Protein AF-A0A2M9P3S0-F1 (afdb_monomer_lite)

Radius of gyration: 19.79 Å; chains: 1; bounding box: 42×47×54 Å

Sequence (178 aa):
NVLLAAAILSSLYPYWVIINQFTIPAVLEEEADILPLFIVSTILLRKIFVNGKTTQYIESAIVLLLFLDLILDAMASNTLYDALIIGTVSLAAMLIGFMMKYKSYFIAGTGTILFNIYSNTTSMWSEMPWWLYLIIGGVLLIGIASFFEWKKQKDNRTSKEVLEKNKQRIKNWFNRWN

Foldseek 3Di:
DVVVLVVLVVVVVVLVVVPVVDDDPPLCPLVSVLVSVLVSLVCCLPVPPDPDPVSLVVSLVVLLVSLVSLVVVCVVVVDLSSLVVSLVVLVVLLVCCVVVVNPSSVVSSVVSNVVSCVVPVDPNVVPDDPVVVVVVVVVVVVVVVVVLVVVCVVVVDDSVVVVVVVVVVVVVVVVVVD

pLDDT: mean 81.44, std 8.07, range [42.88, 91.88]

Secondary structure (DSSP, 8-state):
-HHHHHHHHHTHHHHHHHHTTS---GGGHHHHHHHHHHHHHHHHHHHTS-S-HHHHHHHHHHHHHHHHHHHHHHHHH--HHHHHHHHHHHHHHHHHHHHHT-HHHHHHHHHHHHHHHHHTTTTHHHHS-HHHHHHHHHHHHHHHHHHHHHHHHHHT--HHHHHHHHHHHHHHHHHTT-

Structure (mmCIF, N/CA/C/O backbone):
data_AF-A0A2M9P3S0-F1
#
_entry.id   AF-A0A2M9P3S0-F1
#
loop_
_atom_site.group_PDB
_atom_site.id
_atom_site.type_symbol
_atom_site.label_atom_id
_atom_site.label_alt_id
_atom_site.label_comp_id
_atom_site.label_asym_id
_atom_site.label_entity_id
_atom_site.label_seq_id
_atom_site.pdbx_PDB_ins_code
_atom_site.Cartn_x
_atom_site.Cartn_y
_atom_site.Cartn_z
_atom_site.occupancy
_atom_site.B_iso_or_equiv
_atom_site.auth_seq_id
_atom_site.auth_comp_id
_atom_site.auth_asym_id
_atom_site.auth_atom_id
_atom_site.pdbx_PDB_model_num
ATOM 1 N N . ASN A 1 1 ? -23.864 -17.012 -5.575 1.00 67.62 1 ASN A N 1
ATOM 2 C CA . ASN A 1 1 ? -22.541 -16.765 -4.952 1.00 67.62 1 ASN A CA 1
ATOM 3 C C . ASN A 1 1 ? -21.393 -17.399 -5.727 1.00 67.62 1 ASN A C 1
ATOM 5 O O . ASN A 1 1 ? -20.520 -16.656 -6.144 1.00 67.62 1 ASN A O 1
ATOM 9 N N . VAL A 1 2 ? -21.416 -18.708 -6.011 1.00 76.94 2 VAL A N 1
ATOM 10 C CA . VAL A 1 2 ? -20.325 -19.395 -6.744 1.00 76.94 2 VAL A CA 1
ATOM 11 C C . VAL A 1 2 ? -20.102 -18.849 -8.164 1.00 76.94 2 VAL A C 1
ATOM 13 O O . VAL A 1 2 ? -18.970 -18.559 -8.524 1.00 76.94 2 VAL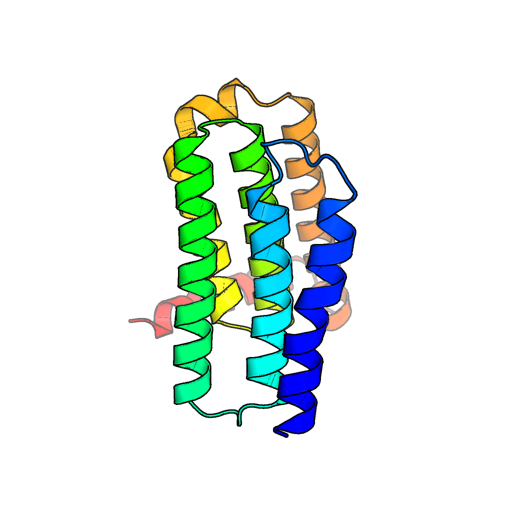 A O 1
ATOM 16 N N . LEU A 1 3 ? -21.167 -18.600 -8.937 1.00 80.06 3 LEU A N 1
ATOM 17 C CA . LEU A 1 3 ? -21.060 -18.004 -10.283 1.00 80.06 3 LEU A CA 1
ATOM 18 C C . LEU A 1 3 ? -20.429 -16.600 -10.278 1.00 80.06 3 LEU A C 1
ATOM 20 O O . LEU A 1 3 ? -19.680 -16.251 -11.181 1.00 80.06 3 LEU A O 1
ATOM 24 N N . LEU A 1 4 ? -20.707 -15.805 -9.240 1.00 81.12 4 LEU A N 1
ATOM 25 C CA . LEU A 1 4 ? -20.157 -14.455 -9.090 1.00 81.12 4 LEU A CA 1
ATOM 26 C C . LEU A 1 4 ? -18.666 -14.519 -8.713 1.00 81.12 4 LEU A C 1
ATOM 28 O O . LEU A 1 4 ? -17.871 -13.738 -9.223 1.00 81.12 4 LEU A O 1
ATOM 32 N N . ALA A 1 5 ? -18.279 -15.491 -7.878 1.00 81.31 5 ALA A N 1
ATOM 33 C CA . ALA A 1 5 ? -16.879 -15.763 -7.550 1.00 81.31 5 ALA A CA 1
ATOM 34 C C . ALA A 1 5 ? -16.084 -16.198 -8.782 1.00 81.31 5 ALA A C 1
ATOM 36 O O . ALA A 1 5 ? -15.010 -15.662 -9.035 1.00 81.31 5 ALA A O 1
ATOM 37 N N . ALA A 1 6 ? -16.650 -17.117 -9.570 1.00 81.94 6 ALA A N 1
ATOM 38 C CA . ALA A 1 6 ? -16.060 -17.561 -10.824 1.00 81.94 6 ALA A CA 1
ATOM 39 C C . ALA A 1 6 ? -15.882 -16.383 -11.786 1.00 81.94 6 ALA A C 1
ATOM 41 O O . ALA A 1 6 ? -14.783 -16.184 -12.275 1.00 81.94 6 ALA A O 1
ATOM 42 N N . ALA A 1 7 ? -16.901 -15.536 -11.969 1.00 84.50 7 ALA A N 1
ATOM 43 C CA . ALA A 1 7 ? -16.799 -14.358 -12.831 1.00 84.50 7 ALA A CA 1
ATOM 44 C C . ALA A 1 7 ? -15.695 -13.378 -12.389 1.00 84.50 7 ALA A C 1
ATOM 46 O O . ALA A 1 7 ? -14.945 -12.877 -13.224 1.00 84.50 7 ALA A O 1
ATOM 47 N N . ILE A 1 8 ? -15.570 -13.124 -11.081 1.00 84.81 8 ILE A N 1
ATOM 48 C CA . ILE A 1 8 ? -14.523 -12.253 -10.533 1.00 84.81 8 ILE A CA 1
ATOM 49 C C . ILE A 1 8 ? -13.132 -12.863 -10.757 1.00 84.81 8 ILE A C 1
ATOM 51 O O . ILE A 1 8 ? -12.237 -12.161 -11.213 1.00 84.81 8 ILE A O 1
ATOM 55 N N . LEU A 1 9 ? -12.946 -14.163 -10.522 1.00 85.00 9 LEU A N 1
ATOM 56 C CA . LEU A 1 9 ? -11.669 -14.833 -10.793 1.00 85.00 9 LEU A CA 1
ATOM 57 C C . LEU A 1 9 ? -11.349 -14.862 -12.291 1.00 85.00 9 LEU A C 1
ATOM 59 O O . LEU A 1 9 ? -10.227 -14.567 -12.690 1.00 85.00 9 LEU A O 1
ATOM 63 N N . SER A 1 10 ? -12.343 -15.141 -13.135 1.00 85.62 10 SER A N 1
ATOM 64 C CA . SER A 1 10 ? -12.198 -15.141 -14.590 1.00 85.62 10 SER A CA 1
ATOM 65 C C . SER A 1 10 ? -11.834 -13.770 -15.150 1.00 85.62 10 SER A C 1
ATOM 67 O O . SER A 1 10 ? -11.233 -13.724 -16.216 1.00 85.62 10 SER A O 1
ATOM 69 N N . SER A 1 11 ? -12.141 -12.668 -14.452 1.00 86.56 11 SER A N 1
ATOM 70 C CA . SER A 1 11 ? -11.721 -11.323 -14.872 1.00 86.56 11 SER A CA 1
ATOM 71 C C . SER A 1 11 ? -10.213 -11.067 -14.767 1.00 86.56 11 SER A C 1
ATOM 73 O O . SER A 1 11 ? -9.724 -10.159 -15.434 1.00 86.56 11 SER A O 1
ATOM 75 N N . LEU A 1 12 ? -9.458 -11.896 -14.031 1.00 87.62 12 LEU A N 1
ATOM 76 C CA . LEU A 1 12 ? -7.992 -11.835 -14.048 1.00 87.62 12 LEU A CA 1
ATOM 77 C C . LEU A 1 12 ? -7.427 -12.285 -15.398 1.00 87.62 12 LEU A C 1
ATOM 79 O O . LEU A 1 12 ? -6.455 -11.722 -15.878 1.00 87.62 12 LEU A O 1
ATOM 83 N N . TYR A 1 13 ? -8.045 -13.269 -16.051 1.00 87.69 13 TYR A N 1
ATOM 84 C CA . TYR A 1 13 ? -7.549 -13.780 -17.328 1.00 87.69 13 TYR A CA 1
ATOM 85 C C . TYR A 1 13 ? -7.450 -12.712 -18.437 1.00 87.69 13 TYR A C 1
ATOM 87 O O . TYR A 1 13 ? -6.369 -12.562 -19.006 1.00 87.69 13 TYR A O 1
ATOM 95 N N . PRO A 1 14 ? -8.503 -11.929 -18.756 1.00 90.19 14 PRO A N 1
ATOM 96 C CA . PRO A 1 14 ? -8.385 -10.879 -19.760 1.00 90.19 14 PRO A CA 1
ATOM 97 C C . PRO A 1 14 ? -7.397 -9.787 -19.339 1.00 90.19 14 PRO A C 1
ATOM 99 O O . PRO A 1 14 ? -6.751 -9.218 -20.210 1.00 90.19 14 PRO A O 1
ATOM 102 N N . TYR A 1 15 ? -7.236 -9.524 -18.037 1.00 89.69 15 TYR A N 1
ATOM 103 C CA . TYR A 1 15 ? -6.208 -8.607 -17.547 1.00 89.69 15 TYR A CA 1
ATOM 104 C C . TYR A 1 15 ? -4.805 -9.079 -17.955 1.00 89.69 15 TYR A C 1
ATOM 106 O O . TYR A 1 15 ? -4.084 -8.332 -18.613 1.00 89.69 15 TYR A O 1
ATOM 114 N N . TRP A 1 16 ? -4.468 -10.342 -17.676 1.00 88.94 16 TRP A N 1
ATOM 115 C CA . TRP A 1 16 ? -3.181 -10.935 -18.054 1.00 88.94 16 TRP A CA 1
ATOM 116 C C . TRP A 1 16 ? -2.957 -10.972 -19.567 1.00 88.94 16 TRP A C 1
ATOM 118 O O . TRP A 1 16 ? -1.858 -10.729 -20.056 1.00 88.94 16 TRP A O 1
ATOM 128 N N . VAL A 1 17 ? -4.005 -11.252 -20.342 1.00 89.75 17 VAL A N 1
ATOM 129 C CA . VAL A 1 17 ? -3.906 -11.233 -21.808 1.00 89.75 17 VAL A CA 1
ATOM 130 C C . VAL A 1 17 ? -3.577 -9.833 -22.322 1.00 89.75 17 VAL A C 1
ATOM 132 O O . VAL A 1 17 ? -2.794 -9.715 -23.260 1.00 89.75 17 VAL A O 1
ATOM 135 N N . ILE A 1 18 ? -4.162 -8.789 -21.726 1.00 88.88 18 ILE A N 1
ATOM 136 C CA . ILE A 1 18 ? -3.924 -7.396 -22.113 1.00 88.88 18 ILE A CA 1
ATOM 137 C C . ILE A 1 18 ? -2.531 -6.947 -21.674 1.00 88.88 18 ILE A C 1
ATOM 139 O O . ILE A 1 18 ? -1.819 -6.368 -22.489 1.00 88.88 18 ILE A O 1
ATOM 143 N N . ILE A 1 19 ? -2.131 -7.219 -20.427 1.00 89.06 19 ILE A N 1
ATOM 144 C CA . ILE A 1 19 ? -0.854 -6.737 -19.886 1.00 89.06 19 ILE A CA 1
ATOM 145 C C . ILE A 1 19 ? 0.339 -7.302 -20.669 1.00 89.06 19 ILE A C 1
ATOM 147 O O . ILE A 1 19 ? 1.245 -6.554 -21.019 1.00 89.06 19 ILE A O 1
ATOM 151 N N . ASN A 1 20 ? 0.259 -8.570 -21.087 1.00 87.06 20 ASN A N 1
ATOM 152 C CA . ASN A 1 20 ? 1.287 -9.242 -21.886 1.00 87.06 20 ASN A CA 1
ATOM 153 C C . ASN A 1 20 ? 1.459 -8.669 -23.306 1.00 87.06 20 ASN A C 1
ATOM 155 O O . ASN A 1 20 ? 2.405 -9.037 -23.999 1.00 87.06 20 ASN A O 1
ATOM 159 N N . GLN A 1 21 ? 0.557 -7.798 -23.772 1.00 90.75 21 GLN A N 1
ATOM 160 C CA . GLN A 1 21 ? 0.734 -7.081 -25.043 1.00 90.75 21 GLN A CA 1
ATOM 161 C C . GLN A 1 21 ? 1.623 -5.839 -24.900 1.00 90.75 21 GLN A C 1
ATOM 163 O O . GLN A 1 21 ? 2.025 -5.259 -25.908 1.00 90.75 21 GLN A O 1
ATOM 168 N N . PHE A 1 22 ? 1.909 -5.403 -23.671 1.00 87.94 22 PHE A N 1
ATOM 169 C CA . PHE A 1 22 ? 2.706 -4.217 -23.383 1.00 87.94 22 PHE A CA 1
ATOM 170 C C . PHE A 1 22 ? 4.060 -4.609 -22.789 1.00 87.94 22 PHE A C 1
ATOM 172 O O . PHE A 1 22 ? 4.169 -5.542 -22.003 1.00 87.94 22 PHE A O 1
ATOM 179 N N . THR A 1 23 ? 5.107 -3.862 -23.136 1.00 85.88 23 THR A N 1
ATOM 180 C CA . THR A 1 23 ? 6.413 -3.976 -22.477 1.00 85.88 23 THR A CA 1
ATOM 181 C C . THR A 1 23 ? 6.394 -3.138 -21.203 1.00 85.88 23 THR A C 1
ATOM 183 O O . THR A 1 23 ? 6.536 -1.912 -21.266 1.00 85.88 23 THR A O 1
ATOM 186 N N . ILE A 1 24 ? 6.173 -3.785 -20.062 1.00 85.31 24 ILE A N 1
ATOM 187 C CA . ILE A 1 24 ? 6.182 -3.125 -18.755 1.00 85.31 24 ILE A CA 1
ATOM 188 C C . ILE A 1 24 ? 7.642 -2.881 -18.339 1.00 85.31 24 ILE A C 1
ATOM 190 O O . ILE A 1 24 ? 8.486 -3.754 -18.540 1.00 85.31 24 ILE A O 1
ATOM 194 N N . PRO A 1 25 ? 7.986 -1.697 -17.806 1.00 84.38 25 PRO A N 1
ATOM 195 C CA . PRO A 1 25 ? 9.290 -1.481 -17.187 1.00 84.38 25 PRO A CA 1
ATOM 196 C C . PRO A 1 25 ? 9.503 -2.444 -16.013 1.00 84.38 25 PRO A C 1
ATOM 198 O O . PRO A 1 25 ? 8.580 -2.642 -15.236 1.00 84.38 25 PRO A O 1
ATOM 201 N N . ALA A 1 26 ? 10.725 -2.948 -15.826 1.00 80.81 26 ALA A N 1
ATOM 202 C CA . ALA A 1 26 ? 11.043 -3.891 -14.742 1.00 80.81 26 ALA A CA 1
ATOM 203 C C . ALA A 1 26 ? 10.667 -3.377 -13.333 1.00 80.81 26 ALA A C 1
ATOM 205 O O . ALA A 1 26 ? 10.295 -4.154 -12.473 1.00 80.81 26 ALA A O 1
ATOM 206 N N . VAL A 1 27 ? 10.701 -2.054 -13.132 1.00 80.12 27 VAL A N 1
ATOM 207 C CA . VAL A 1 27 ? 10.327 -1.341 -11.886 1.00 80.12 27 VAL A CA 1
ATOM 208 C C . VAL A 1 27 ? 8.807 -1.371 -11.611 1.00 80.12 27 VAL A C 1
ATOM 210 O O . VAL A 1 27 ? 8.343 -0.822 -10.629 1.00 80.12 27 VAL A O 1
ATOM 213 N N . LEU A 1 28 ? 7.990 -1.872 -12.543 1.00 84.44 28 LEU A N 1
ATOM 214 C CA . LEU A 1 28 ? 6.525 -1.919 -12.420 1.00 84.44 28 LEU A CA 1
ATOM 215 C C . LEU A 1 28 ? 5.951 -3.313 -12.690 1.00 84.44 28 LEU A C 1
ATOM 217 O O . LEU A 1 28 ? 4.729 -3.465 -12.761 1.00 84.44 28 LEU A O 1
ATOM 221 N N . GLU A 1 29 ? 6.810 -4.298 -12.940 1.00 85.50 29 GLU A N 1
ATOM 222 C CA . GLU A 1 29 ? 6.400 -5.641 -13.342 1.00 85.50 29 GLU A CA 1
ATOM 223 C C . GLU A 1 29 ? 5.665 -6.338 -12.189 1.00 85.50 29 GLU A C 1
ATOM 225 O O . GLU A 1 29 ? 4.525 -6.768 -12.354 1.00 85.50 29 GLU A O 1
ATOM 230 N N . GLU A 1 30 ? 6.236 -6.307 -10.985 1.00 85.38 30 GLU A N 1
ATOM 231 C CA . GLU A 1 30 ? 5.634 -6.913 -9.792 1.00 85.38 30 GLU A CA 1
ATOM 232 C C . GLU A 1 30 ? 4.365 -6.180 -9.325 1.00 85.38 30 GLU A C 1
ATOM 234 O O . GLU A 1 30 ? 3.365 -6.801 -8.949 1.00 85.38 30 GLU A O 1
ATOM 239 N N . GLU A 1 31 ? 4.309 -4.846 -9.403 1.00 86.81 31 GLU A N 1
ATOM 240 C CA . GLU A 1 31 ? 3.084 -4.122 -9.059 1.00 86.81 31 GLU A CA 1
ATOM 241 C C . GLU A 1 31 ? 1.953 -4.365 -10.055 1.00 86.81 31 GLU A C 1
ATOM 243 O O . GLU A 1 31 ? 0.783 -4.392 -9.647 1.00 86.81 31 GLU A O 1
ATOM 248 N N . ALA A 1 32 ? 2.269 -4.538 -11.343 1.00 86.88 32 ALA A N 1
ATOM 249 C CA . ALA A 1 32 ? 1.280 -4.928 -12.342 1.00 86.88 32 ALA A CA 1
ATOM 250 C C . ALA A 1 32 ? 0.673 -6.295 -11.999 1.00 86.88 32 ALA A C 1
ATOM 252 O O . ALA A 1 32 ? -0.532 -6.487 -12.141 1.00 86.88 32 ALA A O 1
ATOM 253 N N . ASP A 1 33 ? 1.453 -7.200 -11.427 1.00 85.88 33 ASP A N 1
ATOM 254 C CA . ASP A 1 33 ? 0.991 -8.540 -11.089 1.00 85.88 33 ASP A CA 1
ATOM 255 C C . ASP A 1 33 ? 0.193 -8.564 -9.771 1.00 85.88 33 ASP A C 1
ATOM 257 O O . ASP A 1 33 ? -0.877 -9.183 -9.671 1.00 85.88 33 ASP A O 1
ATOM 261 N N . ILE A 1 34 ? 0.647 -7.817 -8.759 1.00 85.88 34 ILE A N 1
ATOM 262 C CA . ILE A 1 34 ? 0.102 -7.856 -7.394 1.00 85.88 34 ILE A CA 1
ATOM 263 C C . ILE A 1 34 ? -1.125 -6.942 -7.202 1.00 85.88 34 ILE A C 1
ATOM 265 O O . ILE A 1 34 ? -2.070 -7.303 -6.483 1.00 85.88 34 ILE A O 1
ATOM 269 N N . LEU A 1 35 ? -1.187 -5.762 -7.834 1.00 87.38 35 LEU A N 1
ATOM 270 C CA . LEU A 1 35 ? -2.312 -4.822 -7.653 1.00 87.38 35 LEU A CA 1
ATOM 271 C C . LEU A 1 35 ? -3.686 -5.382 -8.086 1.00 87.38 35 LEU A C 1
ATOM 273 O O . LEU A 1 35 ? -4.669 -5.196 -7.354 1.00 87.38 35 LEU A O 1
ATOM 277 N N . PRO A 1 36 ? -3.822 -6.089 -9.222 1.00 88.62 36 PRO A N 1
ATOM 278 C CA . PRO A 1 36 ? -5.075 -6.737 -9.606 1.00 88.62 36 PRO A CA 1
ATOM 279 C C . PRO A 1 36 ? -5.499 -7.809 -8.604 1.00 88.62 36 PRO A C 1
ATOM 281 O O . PRO A 1 36 ? -6.689 -7.920 -8.293 1.00 88.62 36 PRO A O 1
ATOM 284 N N . LEU A 1 37 ? -4.539 -8.563 -8.054 1.00 87.12 37 LEU A N 1
ATOM 285 C CA . LEU A 1 37 ? -4.800 -9.569 -7.026 1.00 87.12 37 LEU A CA 1
ATOM 286 C C . LEU A 1 37 ? -5.343 -8.925 -5.750 1.00 87.12 37 LEU A C 1
ATOM 288 O O . LEU A 1 37 ? -6.309 -9.441 -5.178 1.00 87.12 37 LEU A O 1
ATOM 292 N N . PHE A 1 38 ? -4.820 -7.762 -5.351 1.00 85.38 38 PHE A N 1
ATOM 293 C CA . PHE A 1 38 ? -5.389 -6.964 -4.263 1.00 85.38 38 PHE A CA 1
ATOM 294 C C . PHE A 1 38 ? -6.861 -6.629 -4.512 1.00 85.38 38 PHE A C 1
ATOM 296 O O . PHE A 1 38 ? -7.713 -6.888 -3.655 1.00 85.38 38 PHE A O 1
ATOM 303 N N . ILE A 1 39 ? -7.182 -6.078 -5.685 1.00 85.62 39 ILE A N 1
ATOM 304 C CA . ILE A 1 39 ? -8.546 -5.656 -6.034 1.00 85.62 39 ILE A CA 1
ATOM 305 C C . ILE A 1 39 ? -9.492 -6.860 -6.033 1.00 85.62 39 ILE A C 1
ATOM 307 O O . ILE A 1 39 ? -10.549 -6.833 -5.395 1.00 85.62 39 ILE A O 1
ATOM 311 N N . VAL A 1 40 ? -9.098 -7.940 -6.706 1.00 86.56 40 VAL A N 1
ATOM 312 C CA . VAL A 1 40 ? -9.904 -9.154 -6.841 1.00 86.56 40 VAL A CA 1
ATOM 313 C C . VAL A 1 40 ? -10.122 -9.824 -5.489 1.00 86.56 40 VAL A C 1
ATOM 315 O O . VAL A 1 40 ? -11.269 -10.113 -5.141 1.00 86.56 40 VAL A O 1
ATOM 318 N N . SER A 1 41 ? -9.067 -9.992 -4.690 1.00 83.81 41 SER A N 1
ATOM 319 C CA . SER A 1 41 ? -9.151 -10.548 -3.335 1.00 83.81 41 SER A CA 1
ATOM 320 C C . SER A 1 41 ? -10.102 -9.735 -2.451 1.00 83.81 41 SER A C 1
ATOM 322 O O . SER A 1 41 ? -11.006 -10.298 -1.822 1.00 83.81 41 SER A O 1
ATOM 324 N N . THR A 1 42 ? -9.991 -8.401 -2.489 1.00 82.56 42 THR A N 1
ATOM 325 C CA . THR A 1 42 ? -10.872 -7.491 -1.738 1.00 82.56 42 THR A CA 1
ATOM 326 C C . THR A 1 42 ? -12.340 -7.699 -2.102 1.00 82.56 42 THR A C 1
ATOM 328 O O . THR A 1 42 ? -13.197 -7.840 -1.224 1.00 82.56 42 THR A O 1
ATOM 331 N N . ILE A 1 43 ? -12.655 -7.705 -3.402 1.00 83.25 43 ILE A N 1
ATOM 332 C CA . ILE A 1 43 ? -14.034 -7.825 -3.889 1.00 83.25 43 ILE A CA 1
ATOM 333 C C . ILE A 1 43 ? -14.592 -9.204 -3.538 1.00 83.25 43 ILE A C 1
ATOM 335 O O . ILE A 1 43 ? -15.734 -9.311 -3.085 1.00 83.25 43 ILE A O 1
ATOM 339 N N . LEU A 1 44 ? -13.796 -10.255 -3.719 1.00 83.75 44 LEU A N 1
ATOM 340 C CA . LEU A 1 44 ? -14.226 -11.633 -3.532 1.00 83.75 44 LEU A CA 1
ATOM 341 C C . LEU A 1 44 ? -14.527 -11.921 -2.053 1.00 83.75 44 LEU A C 1
ATOM 343 O O . LEU A 1 44 ? -15.613 -12.406 -1.725 1.00 83.75 44 LEU A O 1
ATOM 347 N N . LEU A 1 45 ? -13.638 -11.524 -1.141 1.00 80.44 45 LEU A N 1
ATOM 348 C CA . LEU A 1 45 ? -13.818 -11.737 0.299 1.00 80.44 45 LEU A CA 1
ATOM 349 C C . LEU A 1 45 ? -14.967 -10.918 0.893 1.00 80.44 45 LEU A C 1
ATOM 351 O O . LEU A 1 45 ? -15.638 -11.392 1.805 1.00 80.44 45 LEU A O 1
ATOM 355 N N . ARG A 1 46 ? -15.240 -9.717 0.372 1.00 75.25 46 ARG A N 1
ATOM 356 C CA . ARG A 1 46 ? -16.284 -8.835 0.928 1.00 75.25 46 ARG A CA 1
ATOM 357 C C . ARG A 1 46 ? -17.662 -9.032 0.321 1.00 75.25 46 ARG A C 1
ATOM 359 O O . ARG A 1 46 ? -18.661 -8.819 1.003 1.00 75.25 46 ARG A O 1
ATOM 366 N N . LYS A 1 47 ? -17.737 -9.366 -0.970 1.00 75.19 47 LYS A N 1
ATOM 367 C CA . LYS A 1 47 ? -19.011 -9.449 -1.700 1.00 75.19 47 LYS A CA 1
ATOM 368 C C . LYS A 1 47 ? -19.602 -10.857 -1.684 1.00 75.19 47 LYS A C 1
ATOM 370 O O . LYS A 1 47 ? -20.811 -10.998 -1.846 1.00 75.19 47 LYS A O 1
ATOM 375 N N . ILE A 1 48 ? -18.768 -11.887 -1.521 1.00 70.88 48 ILE A N 1
ATOM 376 C CA . ILE A 1 48 ? -19.191 -13.289 -1.645 1.00 70.88 48 ILE A CA 1
ATOM 377 C C . ILE A 1 48 ? -19.108 -14.041 -0.319 1.00 70.88 48 ILE A C 1
ATOM 379 O O . ILE A 1 48 ? -20.015 -14.823 -0.022 1.00 70.88 48 ILE A O 1
ATOM 383 N N . PHE A 1 49 ? -18.059 -13.823 0.477 1.00 67.19 49 PHE A N 1
ATOM 384 C CA . PHE A 1 49 ? -17.926 -14.486 1.771 1.00 67.19 49 PHE A CA 1
ATOM 385 C C . PHE A 1 49 ? -18.680 -13.723 2.867 1.00 67.19 49 PHE A C 1
ATOM 387 O O . PHE A 1 49 ? -18.671 -12.498 2.936 1.00 67.19 49 PHE A O 1
ATOM 394 N N . VAL A 1 50 ? -19.385 -14.472 3.719 1.00 58.09 50 VAL A N 1
ATOM 395 C CA . VAL A 1 50 ? -20.197 -13.926 4.816 1.00 58.09 50 VAL A CA 1
ATOM 396 C C . VAL A 1 50 ? -19.292 -13.174 5.799 1.00 58.09 50 VAL A C 1
ATOM 398 O O . VAL A 1 50 ? -18.197 -13.647 6.113 1.00 58.09 50 VAL A O 1
ATOM 401 N N . ASN A 1 51 ? -19.765 -12.027 6.304 1.00 66.06 51 ASN A N 1
ATOM 402 C CA . ASN A 1 51 ? -19.103 -11.181 7.309 1.00 66.06 51 ASN A CA 1
ATOM 403 C C . ASN A 1 51 ? -18.961 -11.897 8.670 1.00 66.06 51 ASN A C 1
ATOM 405 O O . ASN A 1 51 ? -19.627 -11.558 9.648 1.00 66.06 51 ASN A O 1
ATOM 409 N N . GLY A 1 52 ? -18.104 -12.913 8.731 1.00 72.69 52 GLY A N 1
ATOM 410 C CA . GLY A 1 52 ? -17.712 -13.628 9.939 1.00 72.69 52 GLY A CA 1
ATOM 411 C C . GLY A 1 52 ? -16.290 -13.271 10.370 1.00 72.69 52 GLY A C 1
ATOM 412 O O . GLY A 1 52 ? -15.470 -12.831 9.563 1.00 72.69 52 GLY A O 1
ATOM 413 N N . LYS A 1 53 ? -15.972 -13.514 11.649 1.00 74.94 53 LYS A N 1
ATOM 414 C CA . LYS A 1 53 ? -14.620 -13.296 12.199 1.00 74.94 53 LYS A CA 1
ATOM 415 C C . LYS A 1 53 ? -13.550 -14.051 11.397 1.00 74.94 53 LYS A C 1
ATOM 417 O O . LYS A 1 53 ? -12.490 -13.499 11.133 1.00 74.94 53 LYS A O 1
ATOM 422 N N . THR A 1 54 ? -13.851 -15.271 10.949 1.00 79.69 54 THR A N 1
ATOM 423 C CA . THR A 1 54 ? -12.944 -16.111 10.150 1.00 79.69 54 THR A CA 1
ATOM 424 C C . THR A 1 54 ? -12.585 -15.478 8.805 1.00 79.69 54 THR A C 1
ATOM 426 O O . THR A 1 54 ? -11.408 -15.401 8.471 1.00 79.69 54 THR A O 1
ATOM 429 N N . THR A 1 55 ? -13.568 -14.948 8.068 1.00 80.38 55 THR A N 1
ATOM 430 C CA . THR A 1 55 ? -13.341 -14.248 6.790 1.00 80.38 55 THR A CA 1
ATOM 431 C C . THR A 1 55 ? -12.420 -13.044 6.971 1.00 80.38 55 THR A C 1
ATOM 433 O O . THR A 1 55 ? -11.539 -12.810 6.152 1.00 80.38 55 THR A O 1
ATOM 436 N N . GLN A 1 56 ? -12.564 -12.316 8.083 1.00 79.31 56 GLN A N 1
ATOM 437 C CA . GLN A 1 56 ? -11.714 -11.170 8.398 1.00 79.31 56 GLN A CA 1
ATOM 438 C C . GLN A 1 56 ? -10.260 -11.569 8.712 1.00 79.31 56 GLN A C 1
ATOM 440 O O . GLN A 1 56 ? -9.334 -10.844 8.341 1.00 79.31 56 GLN A O 1
ATOM 445 N N . TYR A 1 57 ? -10.035 -12.702 9.385 1.00 84.44 57 TYR A N 1
ATOM 446 C CA . TYR A 1 57 ? -8.679 -13.223 9.600 1.00 84.44 57 TYR A CA 1
ATOM 447 C C . TYR A 1 57 ? -8.033 -13.668 8.288 1.00 84.44 57 TYR A C 1
ATOM 449 O O . TYR A 1 57 ? -6.878 -13.333 8.047 1.00 84.44 57 TYR A O 1
ATOM 457 N N . ILE A 1 58 ? -8.790 -14.346 7.420 1.00 86.50 58 ILE A N 1
ATOM 458 C CA . ILE A 1 58 ? -8.322 -14.770 6.093 1.00 86.50 58 ILE A CA 1
ATOM 459 C C . ILE A 1 58 ? -7.979 -13.554 5.226 1.00 86.50 58 ILE A C 1
ATOM 461 O O . ILE A 1 58 ? -6.903 -13.510 4.641 1.00 86.50 58 ILE A O 1
ATOM 465 N N . GLU A 1 59 ? -8.841 -12.533 5.198 1.00 86.38 59 GLU A N 1
ATOM 466 C CA . GLU A 1 59 ? -8.562 -11.274 4.497 1.00 86.38 59 GLU A CA 1
ATOM 467 C C . GLU A 1 59 ? -7.293 -10.609 5.026 1.00 86.38 59 GLU A C 1
ATOM 469 O O . GLU A 1 59 ? -6.455 -10.171 4.247 1.00 86.38 59 GLU A O 1
ATOM 474 N N . SER A 1 60 ? -7.117 -10.583 6.347 1.00 85.94 60 SER A N 1
ATOM 475 C CA . SER A 1 60 ? -5.909 -10.027 6.957 1.00 85.94 60 SER A CA 1
ATOM 476 C C . SER A 1 60 ? -4.655 -10.800 6.566 1.00 85.94 60 SER A C 1
ATOM 478 O O . SER A 1 60 ? -3.646 -10.172 6.272 1.00 85.94 60 SER A O 1
ATOM 480 N N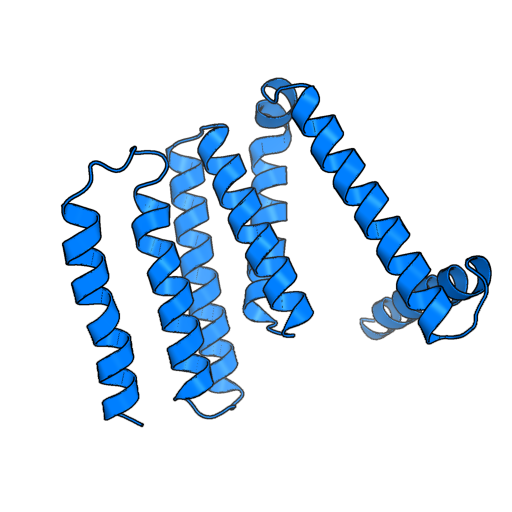 . ALA A 1 61 ? -4.725 -12.131 6.525 1.00 89.44 61 ALA A N 1
ATOM 481 C CA . ALA A 1 61 ? -3.610 -12.971 6.110 1.00 89.44 61 ALA A CA 1
ATOM 482 C C . ALA A 1 61 ? -3.250 -12.744 4.636 1.00 89.44 61 ALA A C 1
ATOM 484 O O . ALA A 1 61 ? -2.085 -12.521 4.334 1.00 89.44 61 ALA A O 1
ATOM 485 N N . ILE A 1 62 ? -4.237 -12.730 3.734 1.00 90.31 62 ILE A N 1
ATOM 486 C CA . ILE A 1 62 ? -3.997 -12.519 2.299 1.00 90.31 62 ILE A CA 1
ATOM 487 C C . ILE A 1 62 ? -3.414 -11.127 2.046 1.00 90.31 62 ILE A C 1
ATOM 489 O O . ILE A 1 62 ? -2.405 -11.004 1.367 1.00 90.31 62 ILE A O 1
ATOM 493 N N . VAL A 1 63 ? -4.011 -10.084 2.627 1.00 90.06 63 VAL A N 1
ATOM 494 C CA . VAL A 1 63 ? -3.518 -8.704 2.494 1.00 90.06 63 VAL A CA 1
ATOM 495 C C . VAL A 1 63 ? -2.090 -8.579 3.014 1.00 90.06 63 VAL A C 1
ATOM 497 O O . VAL A 1 63 ? -1.268 -7.936 2.373 1.00 90.06 63 VAL A O 1
ATOM 500 N N . LEU A 1 64 ? -1.785 -9.199 4.157 1.00 90.69 64 LEU A N 1
ATOM 501 C CA . LEU A 1 64 ? -0.440 -9.183 4.723 1.00 90.69 64 LEU A CA 1
ATOM 502 C C . LEU A 1 64 ? 0.559 -9.898 3.811 1.00 90.69 64 LEU A C 1
ATOM 504 O O . LEU A 1 64 ? 1.633 -9.356 3.591 1.00 90.69 64 LEU A O 1
ATOM 508 N N . LEU A 1 65 ? 0.205 -11.062 3.258 1.00 91.88 65 LEU A N 1
ATOM 509 C CA . LEU A 1 65 ? 1.068 -11.797 2.330 1.00 91.88 65 LEU A CA 1
ATOM 510 C C . LEU A 1 65 ? 1.360 -10.994 1.061 1.00 91.88 65 LEU A C 1
ATOM 512 O O . LEU A 1 65 ? 2.518 -10.889 0.687 1.00 91.88 65 LEU A O 1
ATOM 516 N N . LEU A 1 66 ? 0.347 -10.369 0.456 1.00 91.75 66 LEU A N 1
ATOM 517 C CA . LEU A 1 66 ? 0.544 -9.529 -0.731 1.00 91.75 66 LEU A CA 1
ATOM 518 C C . LEU A 1 66 ? 1.429 -8.308 -0.435 1.00 91.75 66 LEU A C 1
ATOM 520 O O . LEU A 1 66 ? 2.265 -7.931 -1.246 1.00 91.75 66 LEU A O 1
ATOM 524 N N . PHE A 1 67 ? 1.276 -7.687 0.739 1.00 91.19 67 PHE A N 1
ATOM 525 C CA . PHE A 1 67 ? 2.169 -6.603 1.157 1.00 91.19 67 PHE A CA 1
ATOM 526 C C . PHE A 1 67 ? 3.587 -7.082 1.459 1.00 91.19 67 PHE A C 1
ATOM 528 O O . PHE A 1 67 ? 4.532 -6.327 1.253 1.00 91.19 67 PHE A O 1
ATOM 535 N N . LEU A 1 68 ? 3.737 -8.298 1.981 1.00 90.88 68 LEU A N 1
ATOM 536 C CA . LEU A 1 68 ? 5.040 -8.891 2.245 1.00 90.88 68 LEU A CA 1
ATOM 537 C C . LEU A 1 68 ? 5.781 -9.167 0.936 1.00 90.88 68 LEU A C 1
ATOM 539 O O . LEU A 1 68 ? 6.970 -8.893 0.868 1.00 90.88 68 LEU A O 1
ATOM 543 N N . ASP A 1 69 ? 5.068 -9.641 -0.081 1.00 90.94 69 ASP A N 1
ATOM 544 C CA . ASP A 1 69 ? 5.604 -9.878 -1.422 1.00 90.94 69 ASP A CA 1
ATOM 545 C C . ASP A 1 69 ? 6.159 -8.583 -2.032 1.00 90.94 69 ASP A C 1
ATOM 547 O O . ASP A 1 69 ? 7.345 -8.502 -2.339 1.00 90.94 69 ASP A O 1
ATOM 551 N N . LEU A 1 70 ? 5.355 -7.509 -2.016 1.00 89.44 70 LEU A N 1
ATOM 552 C CA . LEU A 1 70 ? 5.797 -6.172 -2.436 1.00 89.44 70 LEU A CA 1
ATOM 553 C C . LEU A 1 70 ? 7.035 -5.696 -1.666 1.00 89.44 70 LEU A C 1
ATOM 555 O O . LEU A 1 70 ? 7.937 -5.100 -2.239 1.00 89.44 70 LEU A O 1
ATOM 559 N N . ILE A 1 71 ? 7.096 -5.938 -0.353 1.00 89.00 71 ILE A N 1
ATOM 560 C CA . ILE A 1 71 ? 8.265 -5.559 0.451 1.00 89.00 71 ILE A CA 1
ATOM 561 C C . ILE A 1 71 ? 9.515 -6.325 0.005 1.00 89.00 71 ILE A C 1
ATOM 563 O O . ILE A 1 71 ? 10.589 -5.729 -0.062 1.00 89.00 71 ILE A O 1
ATOM 567 N N . LEU A 1 72 ? 9.397 -7.631 -0.243 1.00 89.12 72 LEU A N 1
ATOM 568 C CA . LEU A 1 72 ? 10.528 -8.465 -0.644 1.00 89.12 72 LEU A CA 1
ATOM 569 C C . LEU A 1 72 ? 11.080 -8.034 -2.001 1.00 89.12 72 LEU A C 1
ATOM 571 O O . LEU A 1 72 ? 12.301 -7.944 -2.138 1.00 89.12 72 LEU A O 1
ATOM 575 N N . ASP A 1 73 ? 10.202 -7.707 -2.946 1.00 87.62 73 ASP A N 1
ATOM 576 C CA . ASP A 1 73 ? 10.599 -7.178 -4.247 1.00 87.62 73 ASP A CA 1
ATOM 577 C C . ASP A 1 73 ? 11.331 -5.828 -4.125 1.00 87.62 73 ASP A C 1
ATOM 579 O O . ASP A 1 73 ? 12.479 -5.703 -4.559 1.00 87.62 73 ASP A O 1
ATOM 583 N N . ALA A 1 74 ? 10.767 -4.870 -3.374 1.00 84.12 74 ALA A N 1
ATOM 584 C CA . ALA A 1 74 ? 11.420 -3.580 -3.092 1.00 84.12 74 ALA A CA 1
ATOM 585 C C . ALA A 1 74 ? 12.838 -3.729 -2.537 1.00 84.12 74 ALA A C 1
ATOM 587 O O . ALA A 1 74 ? 13.741 -2.941 -2.823 1.00 84.12 74 ALA A O 1
ATOM 588 N N . MET A 1 75 ? 13.007 -4.700 -1.637 1.00 83.25 75 MET A N 1
ATOM 589 C CA . MET A 1 75 ? 14.286 -4.958 -0.992 1.00 83.25 75 MET A CA 1
ATOM 590 C C . MET A 1 75 ? 15.289 -5.590 -1.956 1.00 83.25 75 MET A C 1
ATOM 592 O O . MET A 1 75 ? 16.490 -5.374 -1.794 1.00 83.25 75 MET A O 1
ATOM 596 N N . ALA A 1 76 ? 14.820 -6.373 -2.928 1.00 82.69 76 ALA A N 1
ATOM 597 C CA . ALA A 1 76 ? 15.663 -7.013 -3.926 1.00 82.69 76 ALA A CA 1
ATOM 598 C C . ALA A 1 76 ? 16.162 -6.012 -4.977 1.00 82.69 76 ALA A C 1
ATOM 600 O O . ALA A 1 76 ? 17.340 -6.044 -5.339 1.00 82.69 76 ALA A O 1
ATOM 601 N N . SER A 1 77 ? 15.295 -5.110 -5.436 1.00 74.19 77 SER A N 1
ATOM 602 C CA . SER A 1 77 ? 15.644 -4.094 -6.429 1.00 74.19 77 SER A CA 1
ATOM 603 C C . SER A 1 77 ? 16.500 -2.963 -5.842 1.00 74.19 77 SER A C 1
ATOM 605 O O . SER A 1 77 ? 17.381 -2.430 -6.520 1.00 74.19 77 SER A O 1
ATOM 607 N N . ASN A 1 78 ? 16.265 -2.623 -4.567 1.00 70.81 78 ASN A N 1
ATOM 608 C CA . ASN A 1 78 ? 16.953 -1.586 -3.799 1.00 70.81 78 ASN A CA 1
ATOM 609 C C . ASN A 1 78 ? 17.018 -0.228 -4.529 1.00 70.81 78 ASN A C 1
ATOM 611 O O . ASN A 1 78 ? 18.024 0.484 -4.454 1.00 70.81 78 ASN A O 1
ATOM 615 N N . THR A 1 79 ? 15.959 0.122 -5.269 1.00 78.38 79 THR A N 1
ATOM 616 C CA . THR A 1 79 ? 15.870 1.402 -5.980 1.00 78.38 79 THR A CA 1
ATOM 617 C C . THR A 1 79 ? 14.979 2.405 -5.249 1.00 78.38 79 THR A C 1
ATOM 619 O O . THR A 1 79 ? 13.987 2.059 -4.603 1.00 78.38 79 THR A O 1
ATOM 622 N N . LEU A 1 80 ? 15.297 3.696 -5.403 1.00 80.62 80 LEU A N 1
ATOM 623 C CA . LEU A 1 80 ? 14.450 4.791 -4.919 1.00 80.62 80 LEU A CA 1
ATOM 624 C C . LEU A 1 80 ? 13.027 4.719 -5.501 1.00 80.62 80 LEU A C 1
ATOM 626 O O . LEU A 1 80 ? 12.068 5.111 -4.833 1.00 80.6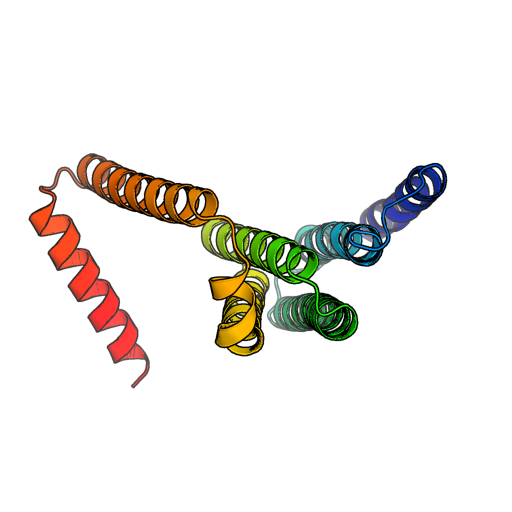2 80 LEU A O 1
ATOM 630 N N . TYR A 1 81 ? 12.888 4.249 -6.744 1.00 82.38 81 TYR A N 1
ATOM 631 C CA . TYR A 1 81 ? 11.608 4.202 -7.442 1.00 82.38 81 TYR A CA 1
ATOM 632 C C . TYR A 1 81 ? 10.670 3.157 -6.840 1.00 82.38 81 TYR A C 1
ATOM 634 O O . TYR A 1 81 ? 9.538 3.512 -6.517 1.00 82.38 81 TYR A O 1
ATOM 642 N N . ASP A 1 82 ? 11.150 1.942 -6.578 1.00 84.12 82 ASP A N 1
ATOM 643 C CA . ASP A 1 82 ? 10.335 0.880 -5.966 1.00 84.12 82 ASP A CA 1
ATOM 644 C C . ASP A 1 82 ? 9.898 1.273 -4.556 1.00 84.12 82 ASP A C 1
ATOM 646 O O . ASP A 1 82 ? 8.731 1.159 -4.174 1.00 84.12 82 ASP A O 1
ATOM 650 N N . ALA A 1 83 ? 10.806 1.884 -3.795 1.00 83.69 83 ALA A N 1
ATOM 651 C CA . ALA A 1 83 ? 10.479 2.384 -2.471 1.00 83.69 83 ALA A CA 1
ATOM 652 C C . ALA A 1 83 ? 9.436 3.525 -2.510 1.00 83.69 83 ALA A C 1
ATOM 654 O O . ALA A 1 83 ? 8.566 3.599 -1.636 1.00 83.69 83 ALA A O 1
ATOM 655 N N . LEU A 1 84 ? 9.448 4.392 -3.530 1.00 85.00 84 LEU A N 1
ATOM 656 C CA . LEU A 1 84 ? 8.402 5.403 -3.738 1.00 85.00 84 LEU A CA 1
ATOM 657 C C . LEU A 1 84 ? 7.062 4.789 -4.163 1.00 85.00 84 LEU A C 1
ATOM 659 O O . LEU A 1 84 ? 6.009 5.223 -3.675 1.00 85.00 84 LEU A O 1
ATOM 663 N N . ILE A 1 85 ? 7.084 3.794 -5.048 1.00 87.31 85 ILE A N 1
ATOM 664 C CA . ILE A 1 85 ? 5.885 3.109 -5.538 1.00 87.31 85 ILE A CA 1
ATOM 665 C C . ILE A 1 85 ? 5.209 2.377 -4.382 1.00 87.31 85 ILE A C 1
ATOM 667 O O . ILE A 1 85 ? 4.047 2.655 -4.074 1.00 87.31 85 ILE A O 1
ATOM 671 N N . ILE A 1 86 ? 5.950 1.556 -3.642 1.00 89.44 86 ILE A N 1
ATOM 672 C CA . ILE A 1 86 ? 5.428 0.818 -2.488 1.00 89.44 86 ILE A CA 1
ATOM 673 C C . ILE A 1 86 ? 4.987 1.763 -1.379 1.00 89.44 86 ILE A C 1
ATOM 675 O O . ILE A 1 86 ? 3.947 1.538 -0.755 1.00 89.44 86 ILE A O 1
ATOM 679 N N . GLY A 1 87 ? 5.710 2.863 -1.155 1.00 88.38 87 GLY A N 1
ATOM 680 C CA . GLY A 1 87 ? 5.279 3.931 -0.251 1.00 88.38 87 GLY A CA 1
ATOM 681 C C . GLY A 1 87 ? 3.920 4.518 -0.650 1.00 88.38 87 GLY A C 1
ATOM 682 O O . GLY A 1 87 ? 3.042 4.702 0.192 1.00 88.38 87 GLY A O 1
ATOM 683 N N . THR A 1 88 ? 3.701 4.742 -1.944 1.00 88.19 88 THR A N 1
ATOM 684 C CA . THR A 1 88 ? 2.443 5.286 -2.470 1.00 88.19 88 THR A CA 1
ATOM 685 C C . THR A 1 88 ? 1.303 4.267 -2.402 1.00 88.19 88 THR A C 1
ATO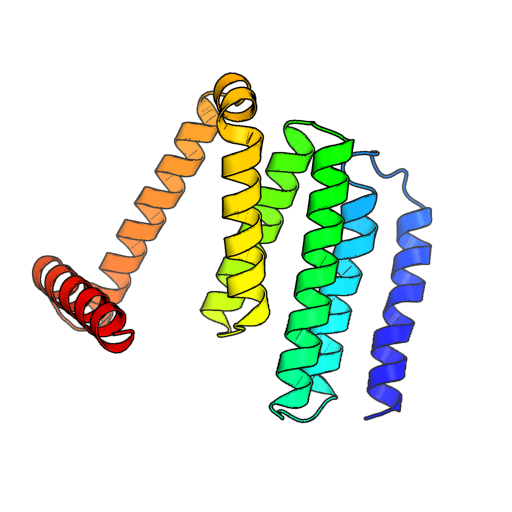M 687 O O . THR A 1 88 ? 0.207 4.605 -1.950 1.00 88.19 88 THR A O 1
ATOM 690 N N . VAL A 1 89 ? 1.548 3.012 -2.787 1.00 90.62 89 VAL A N 1
ATOM 691 C CA . VAL A 1 89 ? 0.567 1.914 -2.723 1.00 90.62 89 VAL A CA 1
ATOM 692 C C . VAL A 1 89 ? 0.134 1.662 -1.279 1.00 90.62 89 VAL A C 1
ATOM 694 O O . VAL A 1 89 ? -1.062 1.591 -0.983 1.00 90.62 89 VAL A O 1
ATOM 697 N N . SER A 1 90 ? 1.090 1.594 -0.352 1.00 90.06 90 SER A N 1
ATOM 698 C CA . SER A 1 90 ? 0.811 1.398 1.073 1.00 90.06 90 SER A CA 1
ATOM 699 C C . SER A 1 90 ? 0.089 2.594 1.702 1.00 90.06 90 SER A C 1
ATOM 701 O O . SER A 1 90 ? -0.833 2.390 2.495 1.00 90.06 90 SER A O 1
ATOM 703 N N . LEU A 1 91 ? 0.401 3.830 1.291 1.00 89.44 91 LEU A N 1
ATOM 704 C CA . LEU A 1 91 ? -0.348 5.028 1.686 1.00 89.44 91 LEU A CA 1
ATOM 705 C C . LEU A 1 91 ? -1.791 4.992 1.177 1.00 89.44 91 LEU A C 1
ATOM 707 O O . LEU A 1 91 ? -2.721 5.233 1.951 1.00 89.44 91 LEU A O 1
ATOM 711 N N . ALA A 1 92 ? -2.003 4.656 -0.095 1.00 87.88 92 ALA A N 1
ATOM 712 C CA . ALA A 1 92 ? -3.339 4.525 -0.662 1.00 87.88 92 ALA A CA 1
ATOM 713 C C . ALA A 1 92 ? -4.148 3.446 0.077 1.00 87.88 92 ALA A C 1
ATOM 715 O O . ALA A 1 92 ? -5.282 3.698 0.489 1.00 87.88 92 ALA A O 1
ATOM 716 N N . ALA A 1 93 ? -3.552 2.280 0.334 1.00 88.06 93 ALA A N 1
ATOM 717 C CA . ALA A 1 93 ? -4.186 1.205 1.092 1.00 88.06 93 ALA A CA 1
ATOM 718 C C . ALA A 1 93 ? -4.491 1.604 2.543 1.00 88.06 93 ALA A C 1
ATOM 720 O O . ALA A 1 93 ? -5.574 1.299 3.047 1.00 88.06 93 ALA A O 1
ATOM 721 N N . MET A 1 94 ? -3.587 2.334 3.203 1.00 89.19 94 MET A N 1
ATOM 722 C CA . MET A 1 94 ? -3.809 2.879 4.542 1.00 89.19 94 MET A CA 1
ATOM 723 C C . MET A 1 94 ? -5.000 3.844 4.551 1.00 89.19 94 MET A C 1
ATOM 725 O O . MET A 1 94 ? -5.889 3.715 5.396 1.00 89.19 94 MET A O 1
ATOM 729 N N . LEU A 1 95 ? -5.059 4.786 3.605 1.00 83.38 95 LEU A N 1
ATOM 730 C CA . LEU A 1 95 ? -6.139 5.770 3.505 1.00 83.38 95 LEU A CA 1
ATOM 731 C C . LEU A 1 95 ? -7.482 5.112 3.181 1.00 83.38 95 LEU A C 1
ATOM 733 O O . LEU A 1 95 ? -8.469 5.368 3.873 1.00 83.38 95 LEU A O 1
ATOM 737 N N . ILE A 1 96 ? -7.524 4.218 2.190 1.00 82.31 96 ILE A N 1
ATOM 738 C CA . ILE A 1 96 ? -8.731 3.459 1.832 1.00 82.31 96 ILE A CA 1
ATOM 739 C C . ILE A 1 96 ? -9.171 2.598 3.017 1.00 82.31 96 ILE A C 1
ATOM 741 O O . ILE A 1 96 ? -10.348 2.603 3.385 1.00 82.31 96 ILE A O 1
ATOM 745 N N . GLY A 1 97 ? -8.231 1.912 3.670 1.00 82.94 97 GLY A N 1
ATOM 746 C CA . GLY A 1 97 ? -8.487 1.111 4.860 1.00 82.94 97 GLY A CA 1
ATOM 747 C C . GLY A 1 97 ? -9.049 1.939 6.011 1.00 82.94 97 GLY A C 1
ATOM 748 O O . GLY A 1 97 ? -9.986 1.512 6.685 1.00 82.94 97 GLY A O 1
ATOM 749 N N . PHE A 1 98 ? -8.560 3.161 6.199 1.00 76.81 98 PHE A N 1
ATOM 750 C CA . PHE A 1 98 ? -9.093 4.086 7.190 1.00 76.81 98 PHE A CA 1
ATOM 751 C C . PHE A 1 98 ? -10.507 4.575 6.831 1.00 76.81 98 PHE A C 1
ATOM 753 O O . PHE A 1 98 ? -11.418 4.481 7.658 1.00 76.81 98 PHE A O 1
ATOM 760 N N . MET A 1 99 ? -10.718 5.049 5.598 1.00 71.50 99 MET A N 1
ATOM 761 C CA . MET A 1 99 ? -11.998 5.598 5.126 1.00 71.50 99 MET A CA 1
ATOM 762 C C . MET A 1 99 ? -13.111 4.547 5.115 1.00 71.50 99 MET A C 1
ATOM 764 O O . MET A 1 99 ? -14.213 4.797 5.605 1.00 71.50 99 MET A O 1
ATOM 768 N N . MET A 1 100 ? -12.808 3.351 4.610 1.00 77.19 100 MET A N 1
ATOM 769 C CA . MET A 1 100 ? -13.755 2.241 4.488 1.00 77.19 100 MET A CA 1
ATOM 770 C C . MET A 1 100 ? -13.820 1.369 5.756 1.00 77.19 100 MET A C 1
ATOM 772 O O . MET A 1 100 ? -14.636 0.451 5.835 1.00 77.19 100 MET A O 1
ATOM 776 N N . LYS A 1 101 ? -13.003 1.674 6.778 1.00 79.88 101 LYS A N 1
ATOM 777 C CA . LYS A 1 101 ? -12.859 0.925 8.045 1.00 79.88 101 LYS A CA 1
ATOM 778 C C . LYS A 1 101 ? -12.366 -0.518 7.865 1.00 79.88 101 LYS A C 1
ATOM 780 O O . LYS A 1 101 ? -12.737 -1.416 8.627 1.00 79.88 101 LYS A O 1
ATOM 785 N N . TYR A 1 102 ? -11.519 -0.755 6.869 1.00 82.56 102 TYR A N 1
ATOM 786 C CA . TYR A 1 102 ? -10.914 -2.052 6.589 1.00 82.56 102 TYR A CA 1
ATOM 787 C C . TYR A 1 102 ? -9.616 -2.196 7.385 1.00 82.56 102 TYR A C 1
ATOM 789 O O . TYR A 1 102 ? -8.557 -1.716 6.982 1.00 82.56 102 TYR A O 1
ATOM 797 N N . LYS A 1 103 ? -9.707 -2.864 8.543 1.00 83.31 103 LYS A N 1
ATOM 798 C CA . LYS A 1 103 ? -8.583 -3.002 9.485 1.00 83.31 103 LYS A CA 1
ATOM 799 C C . LYS A 1 103 ? -7.333 -3.603 8.838 1.00 83.31 103 LYS A C 1
ATOM 801 O O . LYS A 1 103 ? -6.243 -3.123 9.110 1.00 83.31 103 LYS A O 1
ATOM 806 N N . SER A 1 104 ? -7.499 -4.610 7.983 1.00 86.69 104 SER A N 1
ATOM 807 C CA . SER A 1 104 ? -6.403 -5.333 7.330 1.00 86.69 104 SER A CA 1
ATOM 808 C C . SER A 1 104 ? -5.537 -4.413 6.471 1.00 86.69 104 SER A C 1
ATOM 810 O O . SER A 1 104 ? -4.334 -4.349 6.677 1.00 86.69 104 SER A O 1
ATOM 812 N N . TYR A 1 105 ? -6.162 -3.627 5.591 1.00 87.62 105 TYR A N 1
ATOM 813 C CA . TYR A 1 105 ? -5.475 -2.678 4.706 1.00 87.62 105 TYR A CA 1
ATOM 814 C C . TYR A 1 105 ? -4.845 -1.526 5.481 1.00 87.62 105 TYR A C 1
ATOM 816 O O . TYR A 1 105 ? -3.735 -1.108 5.172 1.00 87.62 105 TYR A O 1
ATOM 824 N N . PHE A 1 106 ? -5.525 -1.042 6.526 1.00 86.69 106 PHE A N 1
ATOM 825 C CA . PHE A 1 106 ? -4.976 0.004 7.380 1.00 86.69 106 PHE A CA 1
ATOM 826 C C . PHE A 1 106 ? -3.714 -0.462 8.116 1.00 86.69 106 PHE A C 1
ATOM 828 O O . PHE A 1 106 ? -2.708 0.241 8.103 1.00 86.69 106 PHE A O 1
ATOM 835 N N . ILE A 1 107 ? -3.760 -1.641 8.744 1.00 89.38 107 ILE A N 1
ATOM 836 C CA . ILE A 1 107 ? -2.638 -2.182 9.519 1.00 89.38 107 ILE A CA 1
ATOM 837 C C . ILE A 1 107 ? -1.486 -2.574 8.593 1.00 89.38 107 ILE A C 1
ATOM 839 O O . ILE A 1 107 ? -0.362 -2.157 8.851 1.00 89.38 107 ILE A O 1
ATOM 843 N N . ALA A 1 108 ? -1.761 -3.324 7.520 1.00 91.00 108 ALA A N 1
ATOM 844 C CA . ALA A 1 108 ? -0.730 -3.746 6.576 1.00 91.00 108 ALA A CA 1
ATOM 845 C C . ALA A 1 108 ? -0.086 -2.538 5.884 1.00 91.00 108 ALA A C 1
ATOM 847 O O . ALA A 1 108 ? 1.127 -2.401 5.938 1.00 91.00 108 ALA A O 1
ATOM 848 N N . GLY A 1 109 ? -0.888 -1.596 5.372 1.00 88.56 109 GLY A N 1
ATOM 849 C CA . GLY A 1 109 ? -0.377 -0.370 4.757 1.00 88.56 109 GLY A CA 1
ATOM 850 C C . GLY A 1 109 ? 0.463 0.466 5.724 1.00 88.56 109 GLY A C 1
ATOM 851 O O . GLY A 1 109 ? 1.575 0.855 5.388 1.00 88.56 109 GLY A O 1
ATOM 852 N N . THR A 1 110 ? -0.004 0.676 6.961 1.00 88.75 110 THR A N 1
ATOM 853 C CA . THR A 1 110 ? 0.791 1.393 7.979 1.00 88.75 110 THR A CA 1
ATOM 854 C C . THR A 1 110 ? 2.103 0.666 8.282 1.00 88.75 110 THR A C 1
ATOM 856 O O . THR A 1 110 ? 3.150 1.303 8.367 1.00 88.75 110 THR A O 1
ATOM 859 N N . GLY A 1 111 ? 2.060 -0.661 8.436 1.00 91.12 111 GLY A N 1
ATOM 860 C CA . GLY A 1 111 ? 3.240 -1.487 8.688 1.00 91.12 111 GLY A CA 1
ATOM 861 C C . GLY A 1 111 ? 4.259 -1.399 7.555 1.00 91.12 111 GLY A C 1
ATOM 862 O O . GLY A 1 111 ? 5.433 -1.158 7.818 1.00 91.12 111 GLY A O 1
ATOM 863 N N . THR A 1 112 ? 3.803 -1.500 6.307 1.00 91.06 112 THR A N 1
ATOM 864 C CA . THR A 1 112 ? 4.645 -1.371 5.115 1.00 91.06 112 THR A CA 1
ATOM 865 C C . THR A 1 112 ? 5.261 0.019 4.997 1.00 91.06 112 THR A C 1
ATOM 867 O O . THR A 1 112 ? 6.453 0.108 4.736 1.00 91.06 112 THR A O 1
ATOM 870 N N . ILE A 1 113 ? 4.513 1.102 5.251 1.00 89.69 113 ILE A N 1
ATOM 871 C CA . ILE A 1 113 ? 5.076 2.468 5.253 1.00 89.69 113 ILE A CA 1
ATOM 872 C C . ILE A 1 113 ? 6.176 2.594 6.305 1.00 89.69 113 ILE A C 1
ATOM 874 O O . ILE A 1 113 ? 7.254 3.101 6.011 1.00 89.69 113 ILE A O 1
ATOM 878 N N . LEU A 1 114 ? 5.912 2.142 7.535 1.00 88.56 114 LEU A N 1
ATOM 879 C CA . LEU A 1 114 ? 6.888 2.218 8.621 1.00 88.56 114 LEU A CA 1
ATOM 880 C C . LEU A 1 114 ? 8.139 1.400 8.304 1.00 88.56 114 LEU A C 1
ATOM 882 O O . LEU A 1 114 ? 9.245 1.888 8.520 1.00 88.56 114 LEU A O 1
ATOM 886 N N . PHE A 1 115 ? 7.962 0.190 7.773 1.00 89.00 115 PHE A N 1
ATOM 887 C CA . PHE A 1 115 ? 9.064 -0.662 7.348 1.00 89.00 115 PHE A CA 1
ATOM 888 C C . PHE A 1 115 ? 9.872 -0.007 6.229 1.00 89.00 115 PHE A C 1
ATOM 890 O O . PHE A 1 115 ? 11.088 0.086 6.333 1.00 89.00 115 PHE A O 1
ATOM 897 N N . ASN A 1 116 ? 9.199 0.505 5.200 1.00 87.12 116 ASN A N 1
ATOM 898 C CA . ASN A 1 116 ? 9.829 1.169 4.067 1.00 87.12 116 ASN A CA 1
ATOM 899 C C . ASN A 1 116 ? 10.647 2.388 4.523 1.00 87.12 116 ASN A C 1
ATOM 901 O O . ASN A 1 116 ? 11.830 2.482 4.212 1.00 87.12 116 ASN A O 1
ATOM 905 N N . ILE A 1 117 ? 10.066 3.267 5.348 1.00 82.75 117 ILE A N 1
ATOM 906 C CA . ILE A 1 117 ? 10.784 4.422 5.906 1.00 82.75 117 ILE A CA 1
ATOM 907 C C . ILE A 1 117 ? 11.983 3.963 6.735 1.00 82.75 117 ILE A C 1
ATOM 909 O O . ILE A 1 117 ? 13.066 4.510 6.560 1.00 82.75 117 ILE A O 1
ATOM 913 N N . TYR A 1 118 ? 11.804 2.974 7.617 1.00 83.38 118 TYR A N 1
ATOM 914 C CA . TYR A 1 118 ? 12.869 2.466 8.482 1.00 83.38 118 TYR A CA 1
ATOM 915 C C . TYR A 1 118 ? 14.040 1.905 7.670 1.00 83.38 118 TYR A C 1
ATOM 917 O O . TYR A 1 118 ? 15.173 2.358 7.846 1.00 83.38 118 TYR A O 1
ATOM 925 N N . SER A 1 119 ? 13.759 0.988 6.744 1.00 79.44 119 SER A N 1
ATOM 926 C CA . SER A 1 119 ? 14.760 0.335 5.896 1.00 79.44 119 SER A CA 1
ATOM 927 C C . SER A 1 119 ? 15.516 1.333 5.019 1.00 79.44 119 SER A C 1
ATOM 929 O O . SER A 1 119 ? 16.711 1.169 4.794 1.00 79.44 119 SER A O 1
ATOM 931 N N . ASN A 1 120 ? 14.854 2.411 4.596 1.00 72.62 120 ASN A N 1
ATOM 932 C CA . ASN A 1 120 ? 15.411 3.383 3.664 1.00 72.62 120 ASN A CA 1
ATOM 933 C C . ASN A 1 120 ? 15.845 4.724 4.291 1.00 72.62 120 ASN A C 1
ATOM 935 O O . ASN A 1 120 ? 16.135 5.684 3.570 1.00 72.62 120 ASN A O 1
ATOM 939 N N . THR A 1 121 ? 15.914 4.816 5.625 1.00 66.88 121 THR A N 1
ATOM 940 C CA . THR A 1 121 ? 16.139 6.082 6.356 1.00 66.88 121 THR A CA 1
ATOM 941 C C . THR A 1 121 ? 17.415 6.828 5.924 1.00 66.88 121 THR A C 1
ATOM 943 O O . THR A 1 121 ? 17.461 8.053 5.998 1.00 66.88 121 THR A O 1
ATOM 946 N N . THR A 1 122 ? 18.453 6.131 5.458 1.00 59.03 122 THR A N 1
ATOM 947 C CA . THR A 1 122 ? 19.743 6.738 5.079 1.00 59.03 122 THR A CA 1
ATOM 948 C C . THR A 1 122 ? 19.912 7.011 3.582 1.00 59.03 122 THR A C 1
ATOM 950 O O . THR A 1 122 ? 20.514 8.025 3.242 1.00 59.03 122 THR A O 1
ATOM 953 N N . SER A 1 123 ? 19.395 6.161 2.689 1.00 64.25 123 SER A N 1
ATOM 954 C CA . SER A 1 123 ? 19.587 6.313 1.231 1.00 64.25 123 SER A CA 1
ATOM 955 C C . SER A 1 123 ? 18.511 7.199 0.589 1.00 64.25 123 SER A C 1
ATOM 957 O O . SER A 1 123 ? 18.840 8.172 -0.089 1.00 64.25 123 SER A O 1
ATOM 959 N N . MET A 1 124 ? 17.224 6.986 0.892 1.00 65.56 124 MET A N 1
ATOM 960 C CA . MET A 1 124 ? 16.143 7.693 0.185 1.00 65.56 124 MET A CA 1
ATOM 961 C C . MET A 1 124 ? 16.117 9.203 0.438 1.00 65.56 124 MET A C 1
ATOM 963 O O . MET A 1 124 ? 15.900 9.984 -0.486 1.00 65.56 124 MET A O 1
ATOM 967 N N . TRP A 1 125 ? 16.354 9.643 1.677 1.00 66.19 125 TRP A N 1
ATOM 968 C CA . TRP A 1 125 ? 16.305 11.071 2.021 1.00 66.19 125 TRP A CA 1
ATOM 969 C C . TRP A 1 125 ? 17.477 11.871 1.433 1.00 66.19 125 TRP A C 1
ATOM 971 O O . TRP A 1 125 ? 17.394 13.090 1.296 1.00 66.19 125 TRP A O 1
ATOM 981 N N . SER A 1 126 ? 18.579 11.218 1.065 1.00 64.38 126 SER A N 1
ATOM 982 C CA . SER A 1 126 ? 19.679 11.917 0.395 1.00 64.38 126 SER A CA 1
ATOM 983 C C . SER A 1 126 ? 19.495 11.985 -1.123 1.00 64.38 126 SER A C 1
ATOM 985 O O . SER A 1 126 ? 20.038 12.892 -1.750 1.00 64.38 126 SER A O 1
ATOM 987 N N . GLU A 1 127 ? 18.753 11.044 -1.710 1.00 73.44 127 GLU A N 1
ATOM 988 C CA . GLU A 1 127 ? 18.598 10.902 -3.164 1.00 73.44 127 GLU A CA 1
ATOM 989 C C . GLU A 1 127 ? 17.322 11.568 -3.708 1.00 73.44 127 GLU A C 1
ATOM 991 O O . GLU A 1 127 ? 17.209 11.821 -4.909 1.00 73.44 127 GLU A O 1
ATOM 996 N N . MET A 1 128 ? 16.362 11.903 -2.840 1.00 75.38 128 MET A N 1
ATOM 997 C CA . MET A 1 128 ? 15.120 12.548 -3.262 1.00 75.38 128 MET A CA 1
ATOM 998 C C . MET A 1 128 ? 15.329 13.986 -3.772 1.00 75.38 128 MET A C 1
ATOM 1000 O O . MET A 1 128 ? 15.963 14.811 -3.104 1.00 75.38 128 MET A O 1
ATOM 1004 N N . PRO A 1 129 ? 14.698 14.351 -4.905 1.00 80.94 129 PRO A N 1
ATOM 1005 C CA . PRO A 1 129 ? 14.676 15.726 -5.378 1.00 80.94 129 PRO A CA 1
ATOM 1006 C C . PRO A 1 129 ? 14.013 16.665 -4.368 1.00 80.94 129 PRO A C 1
ATOM 1008 O O . PRO A 1 129 ? 12.949 16.372 -3.823 1.00 80.94 129 PRO A O 1
ATOM 1011 N N . TRP A 1 130 ? 14.583 17.855 -4.186 1.00 79.81 130 TRP A N 1
ATOM 1012 C CA . TRP A 1 130 ? 14.114 18.817 -3.184 1.00 79.81 130 TRP A CA 1
ATOM 1013 C C . TRP A 1 130 ? 12.631 19.217 -3.328 1.00 79.81 130 TRP A C 1
ATOM 1015 O O . TRP A 1 130 ? 11.952 19.478 -2.335 1.00 79.81 130 TRP A O 1
ATOM 1025 N N . TRP A 1 131 ? 12.110 19.255 -4.561 1.00 85.81 131 TRP A N 1
ATOM 1026 C CA . TRP A 1 131 ? 10.718 19.615 -4.840 1.00 85.81 131 TRP A CA 1
ATOM 1027 C C . TRP A 1 131 ? 9.725 18.594 -4.272 1.00 85.81 131 TRP A C 1
ATOM 1029 O O . TRP A 1 131 ? 8.606 18.964 -3.918 1.00 85.81 131 TRP A O 1
ATOM 1039 N N . LEU A 1 132 ? 10.126 17.328 -4.125 1.00 79.31 132 LEU A N 1
ATOM 1040 C CA . LEU A 1 132 ? 9.264 16.279 -3.588 1.00 79.31 132 LEU A CA 1
ATOM 1041 C C . LEU A 1 132 ? 8.959 16.523 -2.104 1.00 79.31 132 LEU A C 1
ATOM 1043 O O . LEU A 1 132 ? 7.814 16.366 -1.676 1.00 79.31 132 LEU A O 1
ATOM 1047 N N . TYR A 1 133 ? 9.934 17.032 -1.343 1.00 80.81 133 TYR A N 1
ATOM 1048 C CA . TYR A 1 133 ? 9.719 17.468 0.040 1.00 80.81 133 TYR A CA 1
ATOM 1049 C C . TYR A 1 133 ? 8.668 18.570 0.147 1.00 80.81 133 TYR A C 1
ATOM 1051 O O . TYR A 1 133 ? 7.840 18.553 1.060 1.00 80.81 133 TYR A O 1
ATOM 1059 N N . LEU A 1 134 ? 8.670 19.510 -0.800 1.00 86.94 134 LEU A N 1
ATOM 1060 C CA . LEU A 1 134 ? 7.694 20.597 -0.825 1.00 86.94 134 LEU A CA 1
ATOM 1061 C C . LEU A 1 134 ? 6.290 20.095 -1.143 1.00 86.94 134 LEU A C 1
ATOM 1063 O O . LEU A 1 134 ? 5.334 20.566 -0.530 1.00 86.94 134 LEU A O 1
ATOM 1067 N N . ILE A 1 135 ? 6.154 19.123 -2.048 1.00 84.75 135 ILE A N 1
ATOM 1068 C CA . ILE A 1 135 ? 4.856 18.510 -2.347 1.00 84.75 135 ILE A CA 1
ATOM 1069 C C . ILE A 1 135 ? 4.324 17.773 -1.118 1.00 84.75 135 ILE A C 1
ATOM 1071 O O . ILE A 1 135 ? 3.183 18.012 -0.724 1.00 84.75 135 ILE A O 1
ATOM 1075 N N . ILE A 1 136 ? 5.140 16.933 -0.475 1.00 80.50 136 ILE A N 1
ATOM 1076 C CA . ILE A 1 136 ? 4.730 16.185 0.723 1.00 80.50 136 ILE A CA 1
ATOM 1077 C C . ILE A 1 136 ? 4.314 17.152 1.838 1.00 80.50 136 ILE A C 1
ATOM 1079 O O . ILE A 1 136 ? 3.229 17.015 2.408 1.00 80.50 136 ILE A O 1
ATOM 1083 N N . GLY A 1 137 ? 5.134 18.170 2.113 1.00 83.56 137 GLY A N 1
ATOM 1084 C CA . GLY A 1 137 ? 4.823 19.198 3.104 1.00 83.56 137 GLY A CA 1
ATOM 1085 C C . GLY A 1 137 ? 3.553 19.982 2.762 1.00 83.56 137 GLY A C 1
ATOM 1086 O O . GLY A 1 137 ? 2.698 20.179 3.624 1.00 83.56 137 GLY A O 1
ATOM 1087 N N . GLY A 1 138 ? 3.388 20.378 1.499 1.00 87.88 138 GLY A N 1
ATOM 1088 C CA . GLY A 1 138 ? 2.218 21.108 1.015 1.00 87.88 138 GLY A CA 1
ATOM 1089 C C . GLY A 1 138 ? 0.929 20.301 1.142 1.00 87.88 138 GLY A C 1
ATOM 1090 O O . GLY A 1 138 ? -0.046 20.789 1.711 1.00 87.88 138 GLY A O 1
ATOM 1091 N N . VAL A 1 139 ? 0.929 19.045 0.690 1.00 86.19 139 VAL A N 1
ATOM 1092 C CA . VAL A 1 139 ? -0.231 18.146 0.795 1.00 86.19 139 VAL A CA 1
ATOM 1093 C C . VAL A 1 139 ? -0.587 17.880 2.256 1.00 86.19 139 VAL A C 1
ATOM 1095 O O . VAL A 1 139 ? -1.768 17.913 2.603 1.00 86.19 139 VAL A O 1
ATOM 1098 N N . LEU A 1 140 ? 0.402 17.685 3.135 1.00 79.75 140 LEU A N 1
ATOM 1099 C CA . LEU A 1 140 ? 0.164 17.530 4.572 1.00 79.75 140 LEU A CA 1
ATOM 1100 C C . LEU A 1 140 ? -0.483 18.776 5.181 1.00 79.75 140 LEU A C 1
ATOM 1102 O O . LEU A 1 140 ? -1.480 18.660 5.893 1.00 79.75 140 LEU A O 1
ATOM 1106 N N . LEU A 1 141 ? 0.046 19.964 4.885 1.00 83.94 141 LEU A N 1
ATOM 1107 C CA . LEU A 1 141 ? -0.504 21.223 5.384 1.00 83.94 141 LEU A CA 1
ATOM 1108 C C . LEU A 1 141 ? -1.939 21.444 4.897 1.00 83.94 141 LEU A C 1
ATOM 1110 O O . LEU A 1 141 ? -2.811 21.764 5.707 1.00 83.94 141 LEU A O 1
ATOM 1114 N N . ILE A 1 142 ? -2.197 21.213 3.606 1.00 87.69 142 ILE A N 1
ATOM 1115 C CA . ILE A 1 142 ? -3.537 21.312 3.017 1.00 87.69 142 ILE A CA 1
ATOM 1116 C C . ILE A 1 142 ? -4.475 20.307 3.687 1.00 87.69 142 ILE A C 1
ATOM 1118 O O . ILE A 1 142 ? -5.540 20.692 4.160 1.00 87.69 142 ILE A O 1
ATOM 1122 N N . GLY A 1 143 ? -4.072 19.041 3.806 1.00 82.56 143 GLY A N 1
ATOM 1123 C CA . GLY A 1 143 ? -4.885 17.994 4.422 1.00 82.56 143 GLY A CA 1
ATOM 1124 C C . GLY A 1 143 ? -5.239 18.297 5.879 1.00 82.56 143 GLY A C 1
ATOM 1125 O O . GLY A 1 143 ? -6.399 18.163 6.278 1.00 82.56 143 GLY A O 1
ATOM 1126 N N . ILE A 1 144 ? -4.269 18.767 6.670 1.00 77.44 144 ILE A N 1
ATOM 1127 C CA . ILE A 1 144 ? -4.486 19.181 8.063 1.00 77.44 144 ILE A CA 1
ATOM 1128 C C . ILE A 1 144 ? -5.463 20.360 8.122 1.00 77.44 144 ILE A C 1
ATOM 1130 O O . ILE A 1 144 ? -6.421 20.321 8.900 1.00 77.44 144 ILE A O 1
ATOM 1134 N N . ALA A 1 145 ? -5.259 21.387 7.295 1.00 85.00 145 ALA A N 1
ATOM 1135 C CA . ALA A 1 145 ? -6.130 22.557 7.245 1.00 85.00 145 ALA A CA 1
ATOM 1136 C C . ALA A 1 145 ? -7.567 22.180 6.848 1.00 85.00 145 ALA A C 1
ATOM 1138 O O . ALA A 1 145 ? -8.509 22.516 7.567 1.00 85.00 145 ALA A O 1
ATOM 1139 N N . SER A 1 146 ? -7.737 21.397 5.778 1.00 85.88 146 SER A N 1
ATOM 1140 C CA . SER A 1 146 ? -9.040 20.914 5.314 1.00 85.88 146 SER A CA 1
ATOM 1141 C C . SER A 1 146 ? -9.754 20.067 6.367 1.00 85.88 146 SER A C 1
ATOM 1143 O O . SER A 1 146 ? -10.960 20.215 6.562 1.00 85.88 146 SER A O 1
ATOM 1145 N N . PHE A 1 147 ? -9.035 19.209 7.098 1.00 78.56 147 PHE A N 1
ATOM 1146 C CA . PHE A 1 147 ? -9.628 18.423 8.180 1.00 78.56 147 PHE A CA 1
ATOM 1147 C C . PHE A 1 147 ? -10.116 19.300 9.339 1.00 78.56 147 PHE A C 1
ATOM 1149 O O . PHE A 1 147 ? -11.216 19.081 9.863 1.00 78.56 147 PHE A O 1
ATOM 1156 N N . PHE A 1 148 ? -9.320 20.295 9.746 1.00 80.50 148 PHE A N 1
ATOM 1157 C CA . PHE A 1 148 ? -9.730 21.247 10.778 1.00 80.50 148 PHE A CA 1
ATOM 1158 C C . PHE A 1 148 ? -10.951 22.052 10.344 1.00 80.50 148 PHE A C 1
ATOM 1160 O O . PHE A 1 148 ? -11.886 22.193 11.132 1.00 80.50 148 PHE A O 1
ATOM 1167 N N . GLU A 1 149 ? -10.974 22.527 9.102 1.00 79.88 149 GLU A N 1
ATOM 1168 C CA . GLU A 1 149 ? -12.085 23.290 8.540 1.00 79.88 149 GLU A CA 1
ATOM 1169 C C . GLU A 1 149 ? -13.369 22.459 8.445 1.00 79.88 149 GLU A C 1
ATOM 1171 O O . GLU A 1 149 ? -14.416 22.877 8.943 1.00 79.88 149 GLU A O 1
ATOM 1176 N N . TRP A 1 150 ? -13.284 21.232 7.927 1.00 79.62 150 TRP A N 1
ATOM 1177 C CA . TRP A 1 150 ? -14.421 20.313 7.869 1.00 79.62 150 TRP A CA 1
ATOM 1178 C C . TRP A 1 150 ? -15.008 20.033 9.258 1.00 79.62 150 TRP A C 1
ATOM 1180 O O . TRP A 1 150 ? -16.227 20.059 9.451 1.00 79.62 150 TRP A O 1
ATOM 1190 N N . LYS A 1 151 ? -14.155 19.813 10.268 1.00 73.19 151 LYS A N 1
ATOM 1191 C CA . LYS A 1 151 ? -14.616 19.639 11.652 1.00 73.19 151 LYS A CA 1
ATOM 1192 C C . LYS A 1 151 ? -15.209 20.907 12.254 1.00 73.19 151 LYS A C 1
ATOM 1194 O O . LYS A 1 151 ? -16.186 20.803 12.993 1.00 73.19 151 LYS A O 1
ATOM 1199 N N . LYS A 1 152 ? -14.625 22.070 11.963 1.00 77.31 152 LYS A N 1
ATOM 1200 C CA . LYS A 1 152 ? -15.111 23.379 12.415 1.00 77.31 152 LYS A CA 1
ATOM 1201 C C . LYS A 1 152 ? -16.545 23.610 11.932 1.00 77.31 152 LYS A C 1
ATOM 1203 O O . LYS A 1 152 ? -17.410 23.930 12.742 1.00 77.31 152 LYS A O 1
ATOM 1208 N N . GLN A 1 153 ? -16.792 23.357 10.645 1.00 77.12 153 GLN A N 1
ATOM 1209 C CA . GLN A 1 153 ? -18.111 23.480 10.019 1.00 77.12 153 GLN A CA 1
ATOM 1210 C C . GLN A 1 153 ? -19.111 22.452 10.563 1.00 77.12 153 GLN A C 1
ATOM 1212 O O . GLN A 1 153 ? -20.250 22.797 10.858 1.00 77.12 153 GLN A O 1
ATOM 1217 N N . LYS A 1 154 ? -18.693 21.194 10.750 1.00 73.88 154 LYS A N 1
ATOM 1218 C CA . LYS A 1 154 ? -19.589 20.118 11.203 1.00 73.88 154 LYS A CA 1
ATOM 1219 C C . LYS A 1 154 ? -20.059 20.262 12.654 1.00 73.88 154 LYS A C 1
ATOM 1221 O O . LYS A 1 154 ? -21.191 19.904 12.957 1.00 73.88 154 LYS A O 1
ATOM 1226 N N . ASP A 1 155 ? -19.189 20.724 13.550 1.00 68.75 155 ASP A N 1
ATOM 1227 C CA . ASP A 1 155 ? -19.490 20.825 14.986 1.00 68.75 155 ASP A CA 1
ATOM 1228 C C . ASP A 1 155 ? -19.918 22.252 15.412 1.00 68.75 155 ASP A C 1
ATOM 1230 O O . ASP A 1 155 ? -20.187 22.436 16.598 1.00 68.75 155 ASP A O 1
ATOM 1234 N N . ASN A 1 156 ? -19.984 23.241 14.496 1.00 70.94 156 ASN A N 1
ATOM 1235 C CA . ASN A 1 156 ? -20.201 24.678 14.786 1.00 70.94 156 ASN A CA 1
ATOM 1236 C C . ASN A 1 156 ? -19.290 25.203 15.915 1.00 70.94 156 ASN A C 1
ATOM 1238 O O . ASN A 1 156 ? -19.726 25.900 16.830 1.00 70.94 156 ASN A O 1
ATOM 1242 N N . ARG A 1 157 ? -18.011 24.818 15.883 1.00 65.44 157 ARG A N 1
ATOM 1243 C CA . ARG A 1 157 ? -17.038 25.080 16.957 1.00 65.44 157 ARG A CA 1
ATOM 1244 C C . ARG A 1 157 ? -15.847 25.871 16.465 1.00 65.44 157 ARG A C 1
ATOM 1246 O O . ARG A 1 157 ? -15.548 25.887 15.276 1.00 65.44 157 ARG A O 1
ATOM 1253 N N . THR A 1 158 ? -15.115 26.477 17.391 1.00 71.31 158 THR A N 1
ATOM 1254 C CA . THR A 1 158 ? -13.882 27.207 17.066 1.00 71.31 158 THR A CA 1
ATOM 1255 C C . THR A 1 158 ? -12.698 26.239 16.935 1.00 71.31 158 THR A C 1
ATOM 1257 O O . THR A 1 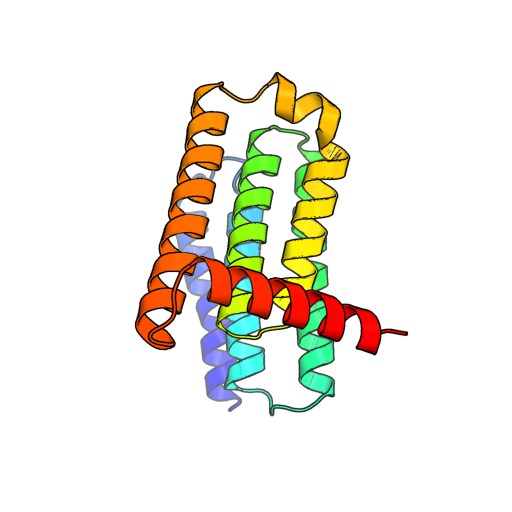158 ? -12.663 25.199 17.595 1.00 71.31 158 THR A O 1
ATOM 1260 N N . SER A 1 159 ? -11.679 26.569 16.130 1.00 63.56 159 SER A N 1
ATOM 1261 C CA . SER A 1 159 ? -10.513 25.694 15.885 1.00 63.56 159 SER A CA 1
ATOM 1262 C C . SER A 1 159 ? -9.804 25.226 17.170 1.00 63.56 159 SER A C 1
ATOM 1264 O O . SER A 1 159 ? -9.347 24.085 17.236 1.00 63.56 159 SER A O 1
ATOM 1266 N N . LYS A 1 160 ? -9.775 26.061 18.223 1.00 69.38 160 LYS A N 1
ATOM 1267 C CA . LYS A 1 160 ? -9.217 25.704 19.543 1.00 69.38 160 LYS A CA 1
ATOM 1268 C C . LYS A 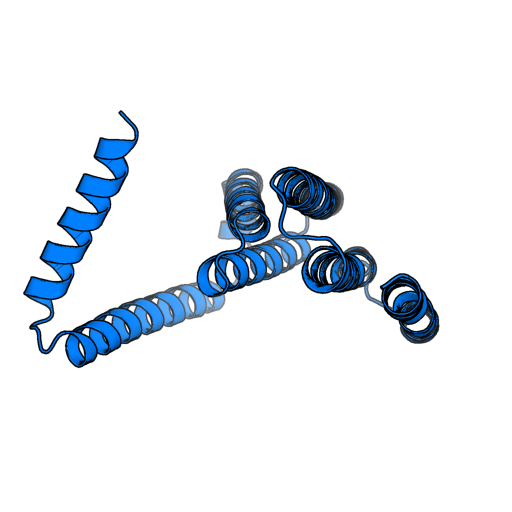1 160 ? -10.002 24.586 20.243 1.00 69.38 160 LYS A C 1
ATOM 1270 O O . LYS A 1 160 ? -9.404 23.675 20.806 1.00 69.38 160 LYS A O 1
ATOM 1275 N N . GLU A 1 161 ? -11.329 24.606 20.158 1.00 71.50 161 GLU A N 1
ATOM 1276 C CA . GLU A 1 161 ? -12.193 23.594 20.783 1.00 71.50 161 GLU A CA 1
ATOM 1277 C C . GLU A 1 161 ? -12.118 22.247 20.051 1.00 71.50 161 GLU A C 1
ATOM 1279 O O . GLU A 1 161 ? -12.197 21.183 20.669 1.00 71.50 161 GLU A O 1
ATOM 1284 N N . VAL A 1 162 ? -11.933 22.278 18.725 1.00 72.50 162 VAL A N 1
ATOM 1285 C CA . VAL A 1 162 ? -11.717 21.074 17.908 1.00 72.50 162 VAL A CA 1
ATOM 1286 C C . VAL A 1 162 ? -10.389 20.399 18.269 1.00 72.50 162 VAL A C 1
ATOM 1288 O O . VAL A 1 162 ? -10.343 19.169 18.380 1.00 72.50 162 VAL A O 1
ATOM 1291 N N . LEU A 1 163 ? -9.330 21.189 18.486 1.00 74.69 163 LEU A N 1
ATOM 1292 C CA . LEU A 1 163 ? -8.008 20.699 18.880 1.00 74.69 163 LEU A CA 1
ATOM 1293 C C . LEU A 1 163 ? -8.039 20.029 20.263 1.00 74.69 163 LEU A C 1
ATOM 1295 O O . LEU A 1 163 ? -7.619 18.879 20.389 1.00 74.69 163 LEU A O 1
ATOM 1299 N N . GLU A 1 164 ? -8.604 20.700 21.270 1.00 77.75 164 GLU A N 1
ATOM 1300 C CA . GLU A 1 164 ? -8.738 20.177 22.639 1.00 77.75 164 GLU A CA 1
ATOM 1301 C C . GLU A 1 164 ? -9.542 18.864 22.680 1.00 77.75 164 GLU A C 1
ATOM 1303 O O . GLU A 1 164 ? -9.100 17.864 23.253 1.00 77.75 164 GLU A O 1
ATOM 1308 N N . LYS A 1 165 ? -10.676 18.803 21.969 1.00 77.25 165 LYS A N 1
ATOM 1309 C CA . LYS A 1 165 ? -11.514 17.593 21.883 1.00 77.25 165 LYS A CA 1
ATOM 1310 C C . LYS A 1 165 ? -10.799 16.435 21.180 1.00 77.25 165 LYS A C 1
ATOM 1312 O O . LYS A 1 165 ? -10.967 15.281 21.578 1.00 77.25 165 LYS A O 1
ATOM 1317 N N . ASN A 1 166 ? -10.016 16.707 20.133 1.00 78.06 166 ASN A N 1
ATOM 1318 C CA . ASN A 1 166 ? -9.206 15.682 19.465 1.00 78.06 166 ASN A CA 1
ATOM 1319 C C . ASN A 1 166 ? -8.086 15.169 20.370 1.00 78.06 166 ASN A C 1
ATOM 1321 O O . ASN A 1 166 ? -7.921 13.957 20.488 1.00 78.06 166 ASN A O 1
ATOM 1325 N N . LYS A 1 167 ? -7.378 16.068 21.059 1.00 80.88 167 LYS A N 1
ATOM 1326 C CA . LYS A 1 167 ? -6.331 15.719 22.024 1.00 80.88 167 LYS A CA 1
ATOM 1327 C C . LYS A 1 167 ? -6.877 14.822 23.137 1.00 80.88 167 LYS A C 1
ATOM 1329 O O . LYS A 1 167 ? -6.296 13.778 23.426 1.00 80.88 167 LYS A O 1
ATOM 1334 N N . GLN A 1 168 ? -8.041 15.162 23.692 1.00 79.94 168 GLN A N 1
ATOM 1335 C CA . GLN A 1 168 ? -8.731 14.333 24.685 1.00 79.94 168 GLN A CA 1
ATOM 1336 C C . GLN A 1 168 ? -9.189 12.986 24.117 1.00 79.94 168 GLN A C 1
ATOM 1338 O O . GLN A 1 168 ? -9.040 11.967 24.784 1.00 79.94 168 GLN A O 1
ATOM 1343 N N . ARG A 1 169 ? -9.707 12.935 22.881 1.00 78.12 169 ARG A N 1
ATOM 1344 C CA . ARG A 1 169 ? -10.088 11.666 22.235 1.00 78.12 169 ARG A CA 1
ATOM 1345 C C . ARG A 1 169 ? -8.898 10.739 22.021 1.00 78.12 169 ARG A C 1
ATOM 1347 O O . ARG A 1 169 ? -9.034 9.552 22.291 1.00 78.12 169 ARG A O 1
ATOM 1354 N N . ILE A 1 170 ? -7.764 11.269 21.568 1.00 77.69 170 ILE A N 1
ATOM 1355 C CA . ILE A 1 170 ? -6.534 10.493 21.366 1.00 77.69 170 ILE A CA 1
ATOM 1356 C C . ILE A 1 170 ? -6.021 9.976 22.713 1.00 77.69 170 ILE A C 1
ATOM 1358 O O . ILE A 1 170 ? -5.792 8.779 22.854 1.00 77.69 170 ILE A O 1
ATOM 1362 N N . LYS A 1 171 ? -5.951 10.842 23.734 1.00 80.44 171 LYS A N 1
ATOM 1363 C CA . LYS A 1 171 ? -5.559 10.454 25.099 1.00 80.44 171 LYS A CA 1
ATOM 1364 C C . LYS A 1 171 ? -6.461 9.351 25.666 1.00 80.44 171 LYS A C 1
ATOM 1366 O O . LYS A 1 171 ? -5.973 8.354 26.183 1.00 80.44 171 LYS A O 1
ATOM 1371 N N . ASN A 1 172 ? -7.776 9.498 25.521 1.00 80.69 172 ASN A N 1
ATOM 1372 C CA . ASN A 1 172 ? -8.746 8.514 26.002 1.00 80.69 172 ASN A CA 1
ATOM 1373 C C . ASN A 1 172 ? -8.711 7.207 25.203 1.00 80.69 172 ASN A C 1
ATOM 1375 O O . ASN A 1 172 ? -9.042 6.162 25.748 1.00 80.69 172 ASN A O 1
ATOM 1379 N N . TRP A 1 173 ? -8.363 7.255 23.918 1.00 75.56 173 TRP A N 1
ATOM 1380 C CA . TRP A 1 173 ? -8.187 6.060 23.100 1.00 75.56 173 TRP A CA 1
ATOM 1381 C C . TRP A 1 173 ? -6.949 5.270 23.539 1.00 75.56 173 TRP A C 1
ATOM 1383 O O . TRP A 1 173 ? -7.054 4.062 23.715 1.00 75.56 173 TRP A O 1
ATOM 1393 N N . PHE A 1 174 ? -5.838 5.957 23.821 1.00 71.50 174 PHE A N 1
ATOM 1394 C CA . PHE A 1 174 ? -4.602 5.345 24.318 1.00 71.50 174 PHE A CA 1
ATOM 1395 C C . PHE A 1 174 ? -4.769 4.745 25.724 1.00 71.50 174 PHE A C 1
ATOM 1397 O O . PHE A 1 174 ? -4.366 3.617 25.971 1.00 71.50 174 PHE A O 1
ATOM 1404 N N . ASN A 1 175 ? -5.456 5.447 26.631 1.00 74.94 175 ASN A N 1
ATOM 1405 C CA . ASN A 1 175 ? -5.707 4.950 27.991 1.00 74.94 175 ASN A CA 1
ATOM 1406 C C . ASN A 1 175 ? -6.625 3.718 28.055 1.00 74.94 175 ASN A C 1
ATOM 1408 O O . ASN A 1 175 ? -6.661 3.059 29.084 1.00 74.94 175 ASN A O 1
ATOM 1412 N N . ARG A 1 176 ? -7.386 3.408 26.998 1.00 72.19 176 ARG A N 1
ATOM 1413 C CA . ARG A 1 176 ? -8.213 2.185 26.931 1.00 72.19 176 ARG A CA 1
ATOM 1414 C C . ARG A 1 176 ? -7.413 0.935 26.564 1.00 72.19 176 ARG A C 1
ATOM 1416 O O . ARG A 1 176 ? -7.999 -0.138 26.470 1.00 72.19 176 ARG A O 1
ATOM 1423 N N . TRP A 1 177 ? -6.134 1.098 26.243 1.00 54.66 177 TRP A N 1
ATOM 1424 C CA . TRP A 1 177 ? -5.228 0.013 25.873 1.00 54.66 177 TRP A CA 1
ATOM 1425 C C . TRP A 1 177 ? -4.341 -0.422 27.047 1.00 54.66 177 TRP A C 1
ATOM 1427 O O . TRP A 1 177 ? -3.518 -1.317 26.879 1.00 54.66 177 TRP A O 1
ATOM 1437 N N . ASN A 1 178 ? -4.523 0.207 28.212 1.00 42.88 178 ASN A N 1
ATOM 1438 C CA . ASN A 1 178 ? -3.936 -0.171 29.492 1.00 42.88 178 ASN A CA 1
ATOM 1439 C C . ASN A 1 178 ? -5.005 -0.810 30.382 1.00 42.88 178 ASN A C 1
ATOM 1441 O O . ASN A 1 178 ? -4.616 -1.589 31.275 1.00 42.88 178 ASN A O 1
#